Protein AF-A0A5C6YM75-F1 (afdb_monomer)

Radius of gyration: 16.58 Å; Cα contacts (8 Å, |Δi|>4): 60; chains: 1; bounding box: 36×45×36 Å

Nearest PDB structures (foldseek):
  4zcf-assembly1_C  TM=8.435E-01  e=6.953E-03  Escherichia coli

Sequence (108 aa):
MKRFNFEKNLLHQTQAVNITVSVFNNLDIAQAKGVDQQFLHPVNDFETGFGYITNIRNILERNGFDEKRNGRSNIINIMMETGTGTGTGTGKTFTKTIYARLIIKQTI

Structure (mmCIF, N/CA/C/O backbone):
data_AF-A0A5C6YM75-F1
#
_entry.id   AF-A0A5C6YM75-F1
#
loop_
_atom_site.group_PDB
_atom_site.id
_atom_site.type_symbol
_atom_site.label_atom_id
_atom_site.label_alt_id
_atom_site.label_comp_id
_atom_site.label_asym_id
_atom_site.label_entity_id
_atom_site.label_seq_id
_atom_site.pdbx_PDB_ins_code
_atom_site.Cartn_x
_atom_site.Cartn_y
_atom_site.Cartn_z
_atom_site.occupancy
_atom_site.B_iso_or_equiv
_atom_site.auth_seq_id
_atom_site.auth_comp_id
_atom_site.auth_asym_id
_atom_site.auth_atom_id
_atom_site.pdbx_PDB_model_num
ATOM 1 N N . MET A 1 1 ? 22.178 30.177 -14.211 1.00 44.72 1 MET A N 1
ATOM 2 C CA . MET A 1 1 ? 21.802 28.945 -13.479 1.00 44.72 1 MET A 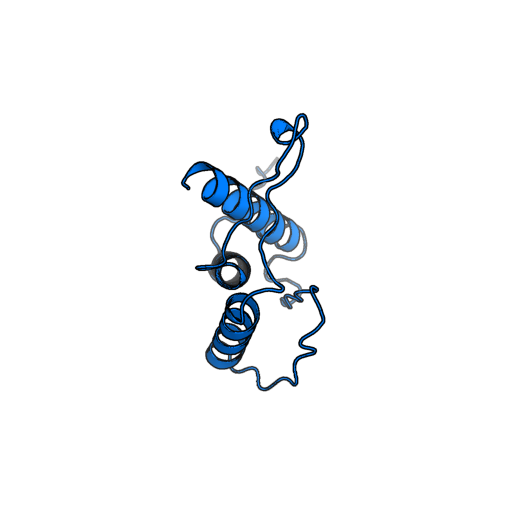CA 1
ATOM 3 C C . MET A 1 1 ? 20.830 28.138 -14.329 1.00 44.72 1 MET A C 1
ATOM 5 O O . MET A 1 1 ? 19.752 28.640 -14.626 1.00 44.72 1 MET A O 1
ATOM 9 N N . LYS A 1 2 ? 21.203 26.927 -14.768 1.00 54.72 2 LYS A N 1
ATOM 10 C CA . LYS A 1 2 ? 20.246 25.990 -15.382 1.00 54.72 2 LYS A CA 1
ATOM 11 C C . LYS A 1 2 ? 19.199 25.644 -14.317 1.00 54.72 2 LYS A C 1
ATOM 13 O O . LYS A 1 2 ? 19.561 25.162 -13.248 1.00 54.72 2 LYS A O 1
ATOM 18 N N . ARG A 1 3 ? 17.929 25.963 -14.579 1.00 56.16 3 ARG A N 1
ATOM 19 C CA . ARG A 1 3 ? 16.806 25.640 -13.689 1.00 56.16 3 ARG A CA 1
ATOM 20 C C . ARG A 1 3 ? 16.786 24.131 -13.431 1.00 56.16 3 ARG A C 1
ATOM 22 O O . ARG A 1 3 ? 16.881 23.347 -14.373 1.00 56.16 3 ARG A O 1
ATOM 29 N N . PHE A 1 4 ? 16.679 23.743 -12.163 1.00 61.47 4 PHE A N 1
ATOM 30 C CA . PHE A 1 4 ? 16.510 22.352 -11.759 1.00 61.47 4 PHE A CA 1
ATOM 31 C C . PHE A 1 4 ? 15.154 21.857 -12.279 1.00 61.47 4 PHE A C 1
ATOM 33 O O . PHE A 1 4 ? 14.104 22.253 -11.773 1.00 61.47 4 PHE A O 1
ATOM 40 N N . ASN A 1 5 ? 15.166 21.039 -13.330 1.00 64.69 5 ASN A N 1
ATOM 41 C CA . ASN A 1 5 ? 13.956 20.418 -13.850 1.00 64.69 5 ASN A CA 1
ATOM 42 C C . ASN A 1 5 ? 13.711 19.133 -13.073 1.00 64.69 5 ASN A C 1
ATOM 44 O O . ASN A 1 5 ? 14.463 18.167 -13.179 1.00 64.69 5 ASN A O 1
ATOM 48 N N . PHE A 1 6 ? 12.651 19.121 -12.270 1.00 64.31 6 PHE A N 1
ATOM 49 C CA . PHE A 1 6 ? 12.220 17.890 -11.636 1.00 64.31 6 PHE A CA 1
ATOM 50 C C . PHE A 1 6 ? 11.708 16.939 -12.715 1.00 64.31 6 PHE A C 1
ATOM 52 O O . PHE A 1 6 ? 10.696 17.220 -13.355 1.00 64.31 6 PHE A O 1
ATOM 59 N N . GLU A 1 7 ? 12.366 15.794 -12.870 1.00 66.31 7 GLU A N 1
ATOM 60 C CA . GLU A 1 7 ? 11.774 14.664 -13.581 1.00 66.31 7 GLU A CA 1
ATOM 61 C C . GLU A 1 7 ? 10.459 14.293 -12.891 1.00 66.31 7 GLU A C 1
ATOM 63 O O . GLU A 1 7 ? 10.415 14.119 -11.663 1.00 66.31 7 GLU A O 1
ATOM 68 N N . LYS A 1 8 ? 9.382 14.255 -13.678 1.00 67.12 8 LYS A N 1
ATOM 69 C CA . LYS A 1 8 ? 8.017 13.974 -13.237 1.00 67.12 8 LYS A CA 1
ATOM 70 C C . LYS A 1 8 ? 7.509 12.750 -13.988 1.00 67.12 8 LYS A C 1
ATOM 72 O O . LYS A 1 8 ? 7.710 12.635 -15.189 1.00 67.12 8 LYS A O 1
ATOM 77 N N . ASN A 1 9 ? 6.784 11.896 -13.270 1.00 67.75 9 ASN A N 1
ATOM 78 C CA . ASN A 1 9 ? 5.983 10.800 -13.830 1.00 67.75 9 ASN A CA 1
ATOM 79 C C . ASN A 1 9 ? 6.796 9.744 -14.591 1.00 67.75 9 ASN A C 1
ATOM 81 O O . ASN A 1 9 ? 6.287 9.135 -15.527 1.00 67.75 9 ASN A O 1
ATOM 85 N N . LEU A 1 10 ? 8.040 9.499 -14.167 1.00 79.62 10 LEU A N 1
ATOM 86 C CA . LEU A 1 10 ? 8.792 8.353 -14.668 1.00 79.62 10 LEU A CA 1
ATOM 87 C C . LEU A 1 10 ? 8.023 7.066 -14.362 1.00 79.62 10 LEU A C 1
ATOM 89 O O . LEU A 1 10 ? 7.433 6.934 -13.286 1.00 79.62 10 LEU A O 1
ATOM 93 N N . LEU A 1 11 ? 8.045 6.123 -15.303 1.00 80.06 11 LEU A N 1
ATOM 94 C CA . LEU A 1 11 ? 7.246 4.901 -15.228 1.00 80.06 11 LEU A CA 1
ATOM 95 C C . LEU A 1 11 ? 7.487 4.137 -13.919 1.00 80.06 11 LEU A C 1
ATOM 97 O O . LEU A 1 11 ? 6.530 3.832 -13.214 1.00 80.06 11 LEU A O 1
ATOM 101 N N . HIS A 1 12 ? 8.752 3.939 -13.544 1.00 73.56 12 HIS A N 1
ATOM 102 C CA . HIS A 1 12 ? 9.127 3.248 -12.307 1.00 73.56 12 HIS A CA 1
ATOM 103 C C . HIS A 1 12 ? 8.650 3.987 -11.039 1.00 73.56 12 HIS A C 1
ATOM 105 O O . HIS A 1 12 ? 8.229 3.347 -10.080 1.00 73.56 12 HIS A O 1
ATOM 111 N N . GLN A 1 13 ? 8.629 5.330 -11.035 1.00 74.38 13 GLN A N 1
ATOM 112 C CA . GLN A 1 13 ? 8.103 6.116 -9.904 1.00 74.38 13 GLN A CA 1
ATOM 113 C C . GLN A 1 13 ? 6.589 5.948 -9.779 1.00 74.38 13 GLN A C 1
ATOM 115 O O . GLN A 1 13 ? 6.066 5.771 -8.683 1.00 74.38 13 GLN A O 1
ATOM 120 N N . THR A 1 14 ? 5.876 6.003 -10.905 1.00 81.44 14 THR A N 1
ATOM 121 C CA . THR A 1 14 ? 4.422 5.807 -10.939 1.00 81.44 14 THR A CA 1
ATOM 122 C C . THR A 1 14 ? 4.054 4.385 -10.519 1.00 81.44 14 THR A C 1
ATOM 124 O O . THR A 1 14 ? 3.130 4.202 -9.732 1.00 81.44 14 THR A O 1
ATOM 127 N N . GLN A 1 15 ? 4.808 3.383 -10.976 1.00 82.31 15 GLN A N 1
ATOM 128 C CA . GLN A 1 15 ? 4.630 1.987 -10.577 1.00 82.31 15 GLN A CA 1
ATOM 129 C C . GLN A 1 15 ? 4.816 1.807 -9.069 1.00 82.31 15 GLN A C 1
ATOM 131 O O . GLN A 1 15 ? 3.945 1.228 -8.425 1.00 82.31 15 GLN A O 1
ATOM 136 N N . ALA A 1 16 ? 5.877 2.368 -8.485 1.00 80.62 16 ALA A N 1
ATOM 137 C CA . ALA A 1 16 ? 6.114 2.288 -7.045 1.00 80.62 16 ALA A CA 1
ATOM 138 C C . ALA A 1 16 ? 4.994 2.953 -6.220 1.00 80.62 16 ALA A C 1
ATOM 140 O O . ALA A 1 16 ? 4.531 2.380 -5.231 1.00 80.62 16 ALA A O 1
ATOM 141 N N . VAL A 1 17 ? 4.496 4.122 -6.648 1.00 83.19 17 VAL A N 1
ATOM 142 C CA . VAL A 1 17 ? 3.339 4.776 -6.003 1.00 83.19 17 VAL A CA 1
ATOM 143 C C . VAL A 1 17 ? 2.099 3.884 -6.089 1.00 83.19 17 VAL A C 1
ATOM 145 O O . VAL A 1 17 ? 1.459 3.623 -5.071 1.00 83.19 17 VAL A O 1
ATOM 148 N N . ASN A 1 18 ? 1.779 3.377 -7.281 1.00 85.12 18 ASN A N 1
ATOM 149 C CA . ASN A 1 18 ? 0.594 2.549 -7.506 1.00 85.12 18 ASN A CA 1
ATOM 150 C C . ASN A 1 18 ? 0.636 1.253 -6.690 1.00 85.12 18 ASN A C 1
ATOM 152 O O . ASN A 1 18 ? -0.361 0.897 -6.067 1.00 85.12 18 ASN A O 1
ATOM 156 N N . ILE A 1 19 ? 1.794 0.587 -6.642 1.00 84.56 19 ILE A N 1
ATOM 157 C CA . ILE A 1 19 ? 2.015 -0.608 -5.821 1.00 84.56 19 ILE A CA 1
ATOM 158 C C . ILE A 1 19 ? 1.731 -0.284 -4.353 1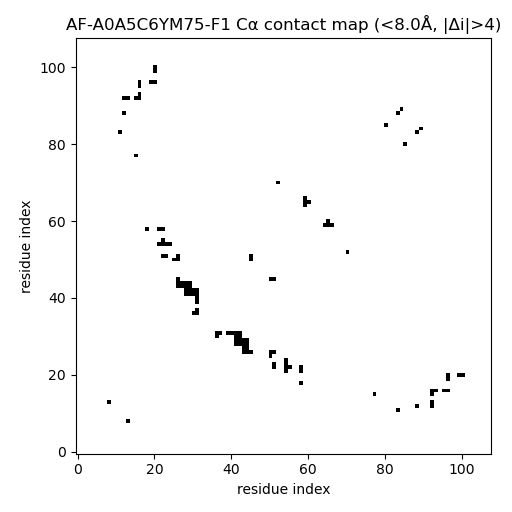.00 84.56 19 ILE A C 1
ATOM 160 O O . ILE A 1 19 ? 0.938 -0.973 -3.712 1.00 84.56 19 ILE A O 1
ATOM 164 N N . THR A 1 20 ? 2.293 0.810 -3.839 1.00 85.62 20 THR A N 1
ATOM 165 C CA . THR A 1 20 ? 2.134 1.174 -2.426 1.00 85.62 20 THR A CA 1
ATOM 166 C C . THR A 1 20 ? 0.690 1.504 -2.066 1.00 85.62 20 THR A C 1
ATOM 168 O O . THR A 1 20 ? 0.201 1.076 -1.023 1.00 85.62 20 THR A O 1
ATOM 171 N N . VAL A 1 21 ? -0.014 2.242 -2.926 1.00 86.06 21 VAL A N 1
ATOM 172 C CA . VAL A 1 21 ? -1.433 2.560 -2.720 1.00 86.06 21 VAL A CA 1
ATOM 173 C C . VAL A 1 21 ? -2.283 1.292 -2.785 1.00 86.06 21 VAL A C 1
ATOM 175 O O . VAL A 1 21 ? -3.153 1.101 -1.939 1.00 86.06 21 VAL A O 1
ATOM 178 N N . SER A 1 22 ? -1.986 0.388 -3.723 1.00 86.81 22 SER A N 1
ATOM 179 C CA . SER A 1 22 ? -2.785 -0.819 -3.948 1.00 86.81 22 SER A CA 1
ATOM 180 C C . SER A 1 22 ? -2.808 -1.800 -2.776 1.00 86.81 22 SER A C 1
ATOM 182 O O . SER A 1 22 ? -3.771 -2.550 -2.632 1.00 86.81 22 SER A O 1
ATOM 184 N N . VAL A 1 23 ? -1.811 -1.747 -1.885 1.00 86.31 23 VAL A N 1
ATOM 185 C CA . VAL A 1 23 ? -1.819 -2.497 -0.620 1.00 86.31 23 VAL A CA 1
ATOM 186 C C . VAL A 1 23 ? -3.055 -2.159 0.225 1.00 86.31 23 VAL A C 1
ATOM 188 O O . VAL A 1 23 ? -3.601 -3.025 0.910 1.00 86.31 23 VAL A O 1
ATOM 191 N N . PHE A 1 24 ? -3.524 -0.913 0.149 1.00 85.88 24 PHE A N 1
ATOM 192 C CA . PHE A 1 24 ? -4.635 -0.399 0.945 1.00 85.88 24 PHE A CA 1
ATOM 193 C C . PHE A 1 24 ? -5.969 -0.357 0.188 1.00 85.88 24 PHE A C 1
ATOM 195 O O . PHE A 1 24 ? -6.933 0.206 0.701 1.00 85.88 24 PHE A O 1
ATOM 202 N N . ASN A 1 25 ? -6.045 -0.949 -1.008 1.00 85.62 25 ASN A N 1
ATOM 203 C CA . ASN A 1 25 ? -7.285 -0.994 -1.779 1.00 85.62 25 ASN A CA 1
ATOM 204 C C . ASN A 1 25 ? -8.358 -1.810 -1.056 1.00 85.62 25 ASN A C 1
ATOM 206 O O . ASN A 1 25 ? -8.088 -2.918 -0.593 1.00 85.62 25 ASN A O 1
ATOM 210 N N . ASN A 1 26 ? -9.585 -1.287 -1.031 1.00 82.38 26 ASN A N 1
ATOM 211 C CA . ASN A 1 26 ? -10.759 -1.955 -0.461 1.00 82.38 26 ASN A CA 1
ATOM 212 C C . ASN A 1 26 ? -10.552 -2.428 0.990 1.00 82.38 26 ASN A C 1
ATOM 214 O O . ASN A 1 26 ? -11.084 -3.464 1.382 1.00 82.38 26 ASN A O 1
ATOM 218 N N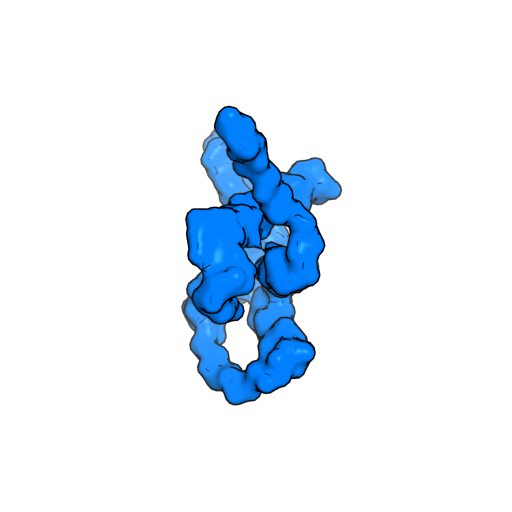 . LEU A 1 27 ? -9.735 -1.706 1.764 1.00 83.19 27 LEU A N 1
ATOM 219 C CA . LEU A 1 27 ? -9.651 -1.914 3.204 1.00 83.19 27 LEU A CA 1
ATOM 220 C C . LEU A 1 27 ? -10.675 -1.040 3.905 1.00 83.19 27 LEU A C 1
ATOM 222 O O . LEU A 1 27 ? -10.829 0.133 3.558 1.00 83.19 27 LEU A O 1
ATOM 226 N N . ASP A 1 28 ? -11.298 -1.601 4.933 1.00 78.88 28 ASP A N 1
ATOM 227 C CA . ASP A 1 28 ? -12.197 -0.847 5.784 1.00 78.88 28 ASP A CA 1
ATOM 228 C C . ASP A 1 28 ? -11.415 0.200 6.581 1.00 78.88 28 ASP A C 1
ATOM 230 O O . ASP A 1 28 ? -10.344 -0.047 7.152 1.00 78.88 28 ASP A O 1
ATOM 234 N N . ILE A 1 29 ? -11.958 1.414 6.585 1.00 77.62 29 ILE A N 1
ATOM 235 C CA . ILE A 1 29 ? -11.405 2.547 7.314 1.00 77.62 29 ILE A CA 1
ATOM 236 C C . ILE A 1 29 ? -12.254 2.731 8.565 1.00 77.62 29 ILE A C 1
ATOM 238 O O . ILE A 1 29 ? -13.407 3.158 8.495 1.00 77.62 29 ILE A O 1
ATOM 242 N N . ALA A 1 30 ? -11.671 2.440 9.723 1.00 77.88 30 ALA A N 1
ATOM 243 C CA . ALA A 1 30 ? -12.274 2.772 10.998 1.00 77.88 30 ALA A CA 1
ATOM 244 C C . ALA A 1 30 ? -12.053 4.264 11.274 1.00 77.88 30 ALA A C 1
ATOM 246 O O . ALA A 1 30 ? -10.929 4.733 11.493 1.00 77.88 30 ALA A O 1
ATOM 247 N N . GLN A 1 31 ? -13.147 5.024 11.254 1.00 75.94 31 GLN A N 1
ATOM 248 C CA . GLN A 1 31 ? -13.119 6.428 11.648 1.00 75.94 31 GLN A CA 1
ATOM 249 C C . GLN A 1 31 ? -12.760 6.551 13.130 1.00 75.94 31 GLN A 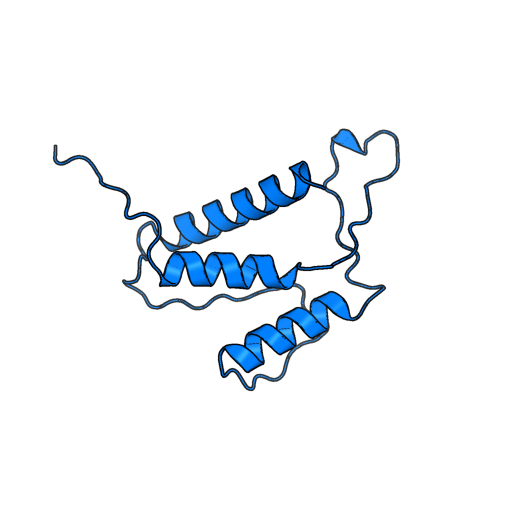C 1
ATOM 251 O O . GLN A 1 31 ? -13.216 5.763 13.966 1.00 75.94 31 GLN A O 1
ATOM 256 N N . ALA A 1 32 ? -11.940 7.553 13.450 1.00 78.62 32 ALA A N 1
ATOM 257 C CA . ALA A 1 32 ? -11.625 7.874 14.833 1.00 78.62 32 ALA A CA 1
ATOM 258 C C . ALA A 1 32 ? -12.917 8.270 15.566 1.00 78.62 32 ALA A C 1
ATOM 260 O O . ALA A 1 32 ? -13.747 8.992 15.023 1.00 78.62 32 ALA A O 1
ATOM 261 N N . LYS A 1 33 ? -13.097 7.778 16.794 1.00 79.31 33 LYS A N 1
ATOM 262 C CA . LYS A 1 33 ? -14.259 8.088 17.638 1.00 79.31 33 LYS A CA 1
ATOM 263 C C . LYS A 1 33 ? -13.825 8.968 18.805 1.00 79.31 33 LYS A C 1
ATOM 265 O O . LYS A 1 33 ? -12.732 8.787 19.334 1.00 79.31 33 LYS A O 1
ATOM 270 N N . GLY A 1 34 ? -14.710 9.858 19.248 1.00 82.56 34 GLY A N 1
ATOM 271 C CA . GLY A 1 34 ? -14.515 10.683 20.443 1.00 82.56 34 GLY A CA 1
ATOM 272 C C . GLY A 1 34 ? -14.295 12.165 20.142 1.00 82.56 34 GLY A C 1
ATOM 273 O O . GLY A 1 34 ? -14.372 12.608 18.999 1.00 82.56 34 GLY A O 1
ATOM 274 N N . VAL A 1 35 ? -14.045 12.938 21.197 1.00 80.25 35 VAL A N 1
ATOM 275 C CA . VAL A 1 35 ? -13.959 14.410 21.148 1.00 80.25 35 VAL A CA 1
ATOM 276 C C . VAL A 1 35 ? -12.781 14.903 20.296 1.00 80.25 35 VAL A C 1
ATOM 278 O O . VAL A 1 35 ? -12.886 15.924 19.621 1.00 80.25 35 VAL A O 1
ATOM 281 N N . ASP A 1 36 ? -11.702 14.118 20.246 1.00 83.62 36 ASP A N 1
ATOM 282 C CA . ASP A 1 36 ? -10.470 14.444 19.519 1.00 83.62 36 ASP A CA 1
ATOM 283 C C . ASP A 1 3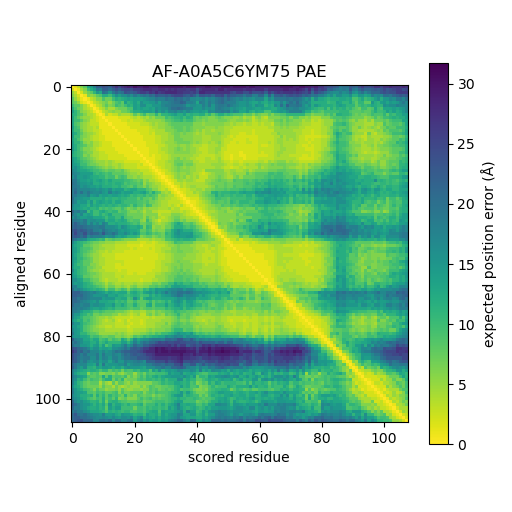6 ? -10.407 13.838 18.109 1.00 83.62 36 ASP A C 1
ATOM 285 O O . ASP A 1 36 ? -9.362 13.877 17.462 1.00 83.62 36 ASP A O 1
ATOM 289 N N . GLN A 1 37 ? -11.515 13.289 17.596 1.00 80.50 37 GLN A N 1
ATOM 290 C CA . GLN A 1 37 ? -11.555 12.612 16.290 1.00 80.50 37 GLN A CA 1
ATOM 291 C C . GLN A 1 37 ? -11.020 13.469 15.128 1.00 80.50 37 GLN A C 1
ATOM 293 O O . GLN A 1 37 ? -10.465 12.935 14.176 1.00 80.50 37 GLN A O 1
ATOM 298 N N . GLN A 1 38 ? -11.125 14.797 15.230 1.00 79.88 38 GLN A N 1
ATOM 299 C CA . GLN A 1 38 ? -10.619 15.758 14.242 1.00 79.88 38 GLN A CA 1
ATOM 300 C C . GLN A 1 38 ? -9.082 15.879 14.202 1.00 79.88 38 GLN A C 1
ATOM 302 O O . GLN A 1 38 ? -8.533 16.367 13.218 1.00 79.88 38 GLN A O 1
ATOM 307 N N . PHE A 1 39 ? -8.386 15.437 15.253 1.00 82.50 39 PHE A N 1
ATOM 308 C CA . PHE A 1 39 ? -6.922 15.465 15.359 1.00 82.50 39 PHE A CA 1
ATOM 309 C C . PHE A 1 39 ? -6.286 14.086 15.157 1.00 82.50 39 PHE A C 1
ATOM 311 O O . PHE A 1 39 ? -5.062 13.965 15.085 1.00 82.50 39 PHE A O 1
ATOM 318 N N . LEU A 1 40 ? -7.108 13.040 15.070 1.00 79.44 40 LEU A N 1
ATOM 319 C CA . LEU A 1 40 ? -6.661 11.665 14.921 1.00 79.44 40 LEU A CA 1
ATOM 320 C C . LEU A 1 40 ? -6.785 11.219 13.469 1.00 79.44 40 LEU A C 1
ATOM 322 O O . LEU A 1 40 ? -7.778 11.459 12.787 1.00 79.44 40 LEU A O 1
ATOM 326 N N . HIS A 1 41 ? -5.766 10.509 12.993 1.00 75.25 41 HIS A N 1
ATOM 327 C CA . HIS A 1 41 ? -5.865 9.859 11.700 1.00 75.25 41 HIS A CA 1
ATOM 328 C C . HIS A 1 41 ? -6.818 8.660 11.792 1.00 75.25 41 HIS A C 1
ATOM 330 O O . HIS A 1 41 ? -6.666 7.848 12.706 1.00 75.25 41 HIS A O 1
ATOM 336 N N . PRO A 1 42 ? -7.724 8.489 10.810 1.00 74.88 42 PRO A N 1
ATOM 337 C CA . PRO A 1 42 ? -8.457 7.244 10.641 1.00 74.88 42 PRO A CA 1
ATOM 338 C C . PRO A 1 42 ? -7.491 6.066 10.588 1.00 74.88 42 PRO A C 1
ATOM 340 O O . PRO A 1 42 ? -6.424 6.159 9.959 1.00 74.88 42 PRO A O 1
ATOM 343 N N . VAL A 1 43 ? -7.877 4.983 11.250 1.00 77.12 43 VAL A N 1
ATOM 344 C CA . VAL A 1 43 ? -7.087 3.761 11.345 1.00 77.12 43 VAL A CA 1
ATOM 345 C C . VAL A 1 43 ? -7.670 2.781 10.342 1.00 77.12 43 VAL A C 1
ATOM 347 O O . VAL A 1 43 ? -8.880 2.588 10.277 1.00 77.12 43 VAL A O 1
ATOM 350 N N . ASN A 1 44 ? -6.819 2.184 9.519 1.00 70.44 44 ASN A N 1
ATOM 351 C CA . ASN A 1 44 ? -7.277 1.086 8.682 1.00 70.44 44 ASN A CA 1
ATOM 352 C C . ASN A 1 44 ? -7.449 -0.137 9.579 1.00 70.44 44 ASN A C 1
ATOM 354 O O . ASN A 1 44 ? -6.549 -0.448 10.365 1.00 70.44 44 ASN A O 1
ATOM 358 N N . ASP A 1 45 ? -8.568 -0.831 9.439 1.00 67.56 45 ASP A N 1
ATOM 359 C CA . ASP A 1 45 ? -8.763 -2.076 10.161 1.00 67.56 45 ASP A CA 1
ATOM 360 C C . ASP A 1 45 ? -7.979 -3.196 9.462 1.00 67.56 45 ASP A C 1
ATOM 362 O O . ASP A 1 45 ? -8.360 -3.709 8.409 1.00 67.56 45 ASP A O 1
ATOM 366 N N . PHE A 1 46 ? -6.801 -3.503 10.006 1.00 67.12 46 PHE A N 1
ATOM 367 C CA . PHE A 1 46 ? -5.920 -4.556 9.498 1.00 67.12 46 PHE A CA 1
ATOM 368 C C . PHE A 1 46 ? -6.130 -5.898 10.205 1.00 67.12 46 PHE A C 1
ATOM 370 O O . PHE A 1 46 ? -5.572 -6.900 9.758 1.00 67.12 46 PHE A O 1
ATOM 377 N N . GLU A 1 47 ? -6.873 -5.918 11.315 1.00 61.47 47 GLU A N 1
ATOM 378 C CA . GLU A 1 47 ? -6.983 -7.088 12.190 1.00 61.47 47 GLU A CA 1
ATOM 379 C C . GLU A 1 47 ? -8.259 -7.890 11.938 1.00 61.47 47 GLU A C 1
ATOM 381 O O . GLU A 1 47 ? -8.247 -9.111 12.093 1.00 61.47 47 GLU A O 1
ATOM 386 N N . THR A 1 48 ? -9.344 -7.245 11.502 1.00 63.97 48 THR A N 1
ATOM 387 C CA . THR A 1 48 ? -10.631 -7.931 11.308 1.00 63.97 48 THR A CA 1
ATOM 388 C C . THR A 1 48 ? -10.790 -8.598 9.939 1.00 63.97 48 THR A C 1
ATOM 390 O O . THR A 1 48 ? -11.721 -9.383 9.751 1.00 63.97 48 THR A O 1
ATOM 393 N N . GLY A 1 49 ? -9.872 -8.365 8.990 1.00 68.25 49 GLY A N 1
ATOM 394 C CA . GLY A 1 49 ? -10.006 -8.845 7.613 1.00 68.25 49 GLY A CA 1
ATOM 395 C C . GLY A 1 49 ? -8.715 -9.327 6.948 1.00 68.25 49 GLY A C 1
ATOM 396 O O . GLY A 1 49 ? -7.613 -8.848 7.203 1.00 68.25 49 GLY A O 1
ATOM 397 N N . PHE A 1 50 ? -8.859 -10.251 5.992 1.00 76.56 50 PHE A N 1
ATOM 398 C CA . PHE A 1 50 ? -7.748 -10.735 5.161 1.00 76.56 50 PHE A CA 1
ATOM 399 C C . PHE A 1 50 ? -7.391 -9.789 4.001 1.00 76.56 50 PHE A C 1
ATOM 401 O O . PHE A 1 50 ? -6.435 -10.061 3.279 1.00 76.56 50 PHE A O 1
ATOM 408 N N . GLY A 1 51 ? -8.113 -8.678 3.808 1.00 83.94 51 GLY A N 1
ATOM 409 C CA . GLY A 1 51 ? -7.945 -7.780 2.656 1.00 83.94 51 GLY A CA 1
ATOM 410 C C . GLY A 1 51 ? -6.515 -7.260 2.495 1.00 83.94 51 GLY A C 1
ATOM 411 O O . GLY A 1 51 ? -5.927 -7.383 1.422 1.00 83.94 51 GLY A O 1
ATOM 412 N N . TYR A 1 52 ? -5.902 -6.787 3.585 1.00 83.06 52 TYR A N 1
ATOM 413 C CA . TY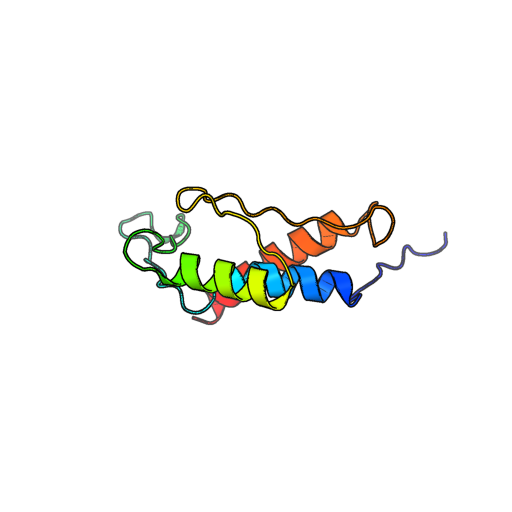R A 1 52 ? -4.519 -6.292 3.564 1.00 83.06 52 TYR A CA 1
ATOM 414 C C . TYR A 1 52 ? -3.539 -7.396 3.159 1.00 83.06 52 TYR A C 1
ATOM 416 O O . TYR A 1 52 ? -2.605 -7.184 2.385 1.00 83.06 52 TYR A O 1
ATOM 424 N N . ILE A 1 53 ? -3.791 -8.610 3.652 1.00 82.31 53 ILE A N 1
ATOM 425 C CA . ILE A 1 53 ? -2.955 -9.772 3.383 1.00 82.31 53 ILE A CA 1
ATOM 426 C C . ILE A 1 53 ? -3.066 -10.212 1.925 1.00 82.31 53 ILE A C 1
ATOM 428 O O . ILE A 1 53 ? -2.043 -10.434 1.273 1.00 82.31 53 ILE A O 1
ATOM 432 N N . THR A 1 54 ? -4.291 -10.301 1.422 1.00 86.50 54 THR A N 1
ATOM 433 C CA . THR A 1 54 ? -4.598 -10.691 0.048 1.00 86.50 54 THR A CA 1
ATOM 434 C C . THR A 1 54 ? -4.056 -9.677 -0.952 1.00 86.50 54 THR A C 1
ATOM 436 O O . THR A 1 54 ? -3.457 -10.075 -1.949 1.00 86.50 54 THR A O 1
ATOM 439 N N . ASN A 1 55 ? -4.175 -8.375 -0.672 1.00 88.25 55 ASN A N 1
ATOM 440 C CA . ASN A 1 55 ? -3.627 -7.331 -1.537 1.00 88.25 55 ASN A CA 1
ATOM 441 C C . ASN A 1 55 ? -2.112 -7.478 -1.703 1.00 88.25 55 ASN A C 1
ATOM 443 O O . ASN A 1 55 ? -1.624 -7.506 -2.830 1.00 88.25 55 ASN A O 1
ATOM 447 N N . ILE A 1 56 ? -1.373 -7.638 -0.599 1.00 86.69 56 ILE A N 1
ATOM 448 C CA . ILE A 1 56 ? 0.086 -7.821 -0.643 1.00 86.69 56 ILE A CA 1
ATOM 449 C C . ILE A 1 56 ? 0.452 -9.080 -1.428 1.00 86.69 56 ILE A C 1
ATOM 451 O O . ILE A 1 56 ? 1.326 -9.020 -2.288 1.00 86.69 56 ILE A O 1
ATOM 455 N N . ARG A 1 57 ? -0.229 -10.205 -1.174 1.00 86.44 57 ARG A N 1
ATOM 456 C CA . ARG A 1 57 ? 0.018 -11.456 -1.903 1.00 86.44 57 ARG A CA 1
ATOM 457 C C . ARG A 1 57 ? -0.176 -11.268 -3.409 1.00 86.44 57 ARG A C 1
ATOM 459 O O . ARG A 1 57 ? 0.724 -11.587 -4.176 1.00 86.44 57 ARG A O 1
ATOM 466 N N . ASN A 1 58 ? -1.302 -10.687 -3.819 1.00 89.00 58 ASN A N 1
ATOM 467 C CA . ASN A 1 58 ? -1.606 -10.446 -5.230 1.00 89.00 58 ASN A CA 1
ATOM 468 C C . ASN A 1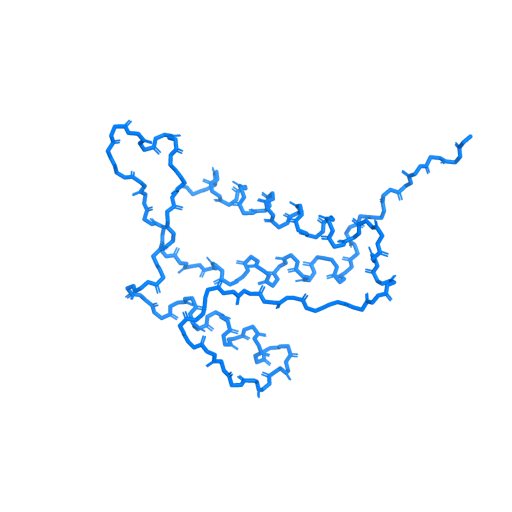 58 ? -0.575 -9.523 -5.892 1.00 89.00 58 ASN A C 1
ATOM 470 O O . ASN A 1 58 ? -0.231 -9.709 -7.056 1.00 89.00 58 ASN A O 1
ATOM 474 N N . ILE A 1 59 ? -0.091 -8.508 -5.172 1.00 88.62 59 ILE A N 1
ATOM 475 C CA . ILE A 1 59 ? 0.953 -7.603 -5.662 1.00 88.62 59 ILE A CA 1
ATOM 476 C C . ILE A 1 59 ? 2.266 -8.364 -5.854 1.00 88.62 59 ILE A C 1
ATOM 478 O O . ILE A 1 59 ? 2.877 -8.228 -6.909 1.00 88.62 59 ILE A O 1
ATOM 482 N N . LEU A 1 60 ? 2.693 -9.164 -4.876 1.00 86.12 60 LEU A N 1
ATOM 483 C CA . LEU A 1 60 ? 3.934 -9.938 -4.965 1.00 86.12 60 LEU A CA 1
ATOM 484 C C . LEU A 1 60 ? 3.892 -10.928 -6.135 1.00 86.12 60 LEU A C 1
ATOM 486 O O . LEU A 1 60 ? 4.789 -10.899 -6.974 1.00 86.12 60 LEU A O 1
ATOM 490 N N . GLU A 1 61 ? 2.807 -11.698 -6.264 1.00 87.25 61 GLU A N 1
ATOM 491 C CA . GLU A 1 61 ? 2.606 -12.644 -7.371 1.00 87.25 61 GLU A CA 1
ATOM 492 C C . GLU A 1 61 ? 2.652 -11.950 -8.737 1.00 87.25 61 GLU A C 1
ATOM 494 O O . GLU A 1 61 ? 3.355 -12.394 -9.643 1.00 87.25 61 GLU A O 1
ATOM 499 N N . ARG A 1 62 ? 1.955 -10.814 -8.888 1.00 87.06 62 ARG A N 1
ATOM 500 C CA . ARG A 1 62 ? 1.944 -10.039 -10.143 1.00 87.06 62 ARG A CA 1
ATOM 501 C C . ARG A 1 62 ? 3.308 -9.465 -10.511 1.00 87.06 62 ARG A C 1
ATOM 503 O O . ARG A 1 62 ? 3.553 -9.222 -11.687 1.00 87.06 62 ARG A O 1
ATOM 510 N N . ASN A 1 63 ? 4.163 -9.215 -9.523 1.00 83.88 63 ASN A N 1
ATOM 511 C CA . ASN A 1 63 ? 5.517 -8.707 -9.733 1.00 83.88 63 ASN A CA 1
ATOM 512 C C . ASN A 1 63 ? 6.574 -9.830 -9.750 1.00 83.88 63 ASN A C 1
ATOM 514 O O . ASN A 1 63 ? 7.761 -9.531 -9.832 1.00 83.88 63 ASN A O 1
ATOM 518 N N . GLY A 1 64 ? 6.162 -11.103 -9.708 1.00 85.69 64 GLY A N 1
ATOM 519 C CA . GLY A 1 64 ? 7.061 -12.254 -9.823 1.00 85.69 64 GLY A CA 1
ATOM 520 C C . GLY A 1 64 ? 7.854 -12.585 -8.555 1.00 85.69 64 GLY A C 1
ATOM 521 O O . GLY A 1 64 ? 8.875 -13.263 -8.647 1.00 85.69 64 GLY A O 1
ATOM 522 N N . PHE A 1 65 ? 7.414 -12.120 -7.382 1.00 83.31 65 PHE A N 1
ATOM 523 C CA . PHE A 1 65 ? 8.040 -12.452 -6.101 1.00 83.31 65 PHE A CA 1
ATOM 524 C C . PHE A 1 65 ? 7.382 -13.685 -5.473 1.00 83.31 65 PHE A C 1
ATOM 526 O O . PHE A 1 65 ? 6.182 -13.676 -5.202 1.00 83.31 65 PHE A O 1
ATOM 533 N N . ASP A 1 66 ? 8.187 -14.706 -5.174 1.00 71.81 66 ASP A N 1
ATOM 534 C CA . ASP A 1 66 ? 7.775 -15.925 -4.458 1.00 71.81 66 ASP A CA 1
ATOM 535 C C . ASP A 1 66 ? 8.349 -15.942 -3.027 1.00 71.81 66 ASP A C 1
ATOM 537 O O . ASP A 1 66 ? 9.070 -16.847 -2.606 1.00 71.81 66 ASP A O 1
ATOM 541 N N . GLU A 1 67 ? 8.119 -14.854 -2.282 1.00 68.12 67 GLU A N 1
ATOM 542 C CA . GLU A 1 67 ? 8.682 -14.678 -0.941 1.00 68.12 67 GLU A CA 1
ATOM 543 C C . GLU A 1 67 ? 7.745 -15.142 0.179 1.00 68.12 67 GLU A C 1
ATOM 545 O O . GLU A 1 67 ? 6.541 -14.863 0.217 1.00 68.12 67 GLU A O 1
ATOM 550 N N . LYS A 1 68 ? 8.344 -15.798 1.180 1.00 66.88 68 LYS A N 1
ATOM 551 C CA . LYS A 1 68 ? 7.656 -16.233 2.396 1.00 66.88 68 LYS A CA 1
ATOM 552 C C . LYS A 1 68 ? 7.347 -15.018 3.274 1.00 66.88 68 LYS A C 1
ATOM 554 O O . LYS A 1 68 ? 8.222 -14.458 3.931 1.00 66.88 68 LYS A O 1
ATOM 559 N N . ARG A 1 69 ? 6.081 -14.603 3.303 1.00 69.12 69 ARG A N 1
ATOM 560 C CA . ARG A 1 69 ? 5.654 -13.415 4.051 1.00 69.12 69 ARG A CA 1
ATOM 561 C C . ARG A 1 69 ? 5.622 -13.645 5.567 1.00 69.12 69 ARG A C 1
ATOM 563 O O . ARG A 1 69 ? 5.062 -14.629 6.047 1.00 69.12 69 ARG A O 1
ATOM 570 N N . ASN A 1 70 ? 6.069 -12.644 6.331 1.00 71.19 70 ASN A N 1
ATOM 571 C CA . ASN A 1 70 ? 5.674 -12.489 7.732 1.00 71.19 70 ASN A CA 1
ATOM 572 C C . ASN A 1 70 ? 4.282 -11.833 7.819 1.00 71.19 70 ASN A C 1
ATOM 574 O O . ASN A 1 70 ? 4.145 -10.615 7.687 1.00 71.19 70 ASN A O 1
ATOM 578 N N . GLY A 1 71 ? 3.242 -12.643 8.032 1.00 66.81 71 GLY A N 1
ATOM 579 C CA . GLY A 1 71 ? 1.847 -12.186 8.094 1.00 66.81 71 GLY A CA 1
ATOM 580 C C . GLY A 1 71 ? 1.521 -11.225 9.244 1.00 66.81 71 GLY A C 1
ATOM 581 O O . GLY A 1 71 ? 0.451 -10.633 9.229 1.00 66.81 71 GLY A O 1
ATOM 582 N N . ARG A 1 72 ? 2.434 -11.048 10.210 1.00 70.31 72 ARG A N 1
ATOM 583 C CA . ARG A 1 72 ? 2.276 -10.152 11.369 1.00 70.31 72 ARG A CA 1
ATOM 584 C C . ARG A 1 72 ? 3.055 -8.838 11.243 1.00 70.31 72 ARG A C 1
ATOM 586 O O . ARG A 1 72 ? 3.023 -8.022 12.156 1.00 70.31 72 ARG A O 1
ATOM 593 N N . SER A 1 73 ? 3.794 -8.643 10.150 1.00 78.81 73 SER A N 1
ATOM 594 C CA . SER A 1 73 ? 4.550 -7.410 9.923 1.00 78.81 73 SER A CA 1
ATOM 595 C C . SER A 1 73 ? 3.701 -6.355 9.214 1.00 78.81 73 SER A C 1
ATOM 597 O O . SER A 1 73 ? 3.079 -6.631 8.184 1.00 78.81 73 SER A O 1
ATOM 599 N N . ASN A 1 74 ? 3.763 -5.125 9.729 1.00 77.56 74 ASN A N 1
ATOM 600 C CA . ASN A 1 74 ? 3.169 -3.932 9.118 1.00 77.56 74 ASN A CA 1
ATOM 601 C C . ASN A 1 74 ? 4.188 -3.125 8.291 1.00 77.56 74 ASN A C 1
ATOM 603 O O . ASN A 1 74 ? 3.879 -2.034 7.818 1.00 77.56 74 ASN A O 1
ATOM 607 N N . ILE A 1 75 ? 5.409 -3.643 8.127 1.00 82.00 75 ILE A N 1
ATOM 608 C CA . ILE A 1 75 ? 6.477 -2.986 7.368 1.00 82.00 75 ILE A CA 1
ATOM 609 C C . ILE A 1 75 ? 6.373 -3.395 5.898 1.00 82.00 75 ILE A C 1
ATOM 611 O O . ILE A 1 75 ? 6.373 -4.584 5.578 1.00 82.00 75 ILE A O 1
ATOM 615 N N . ILE A 1 76 ? 6.321 -2.400 5.010 1.00 80.94 76 ILE A N 1
ATOM 616 C CA . ILE A 1 76 ? 6.331 -2.577 3.555 1.00 80.94 76 ILE A CA 1
ATOM 617 C C . ILE A 1 76 ? 7.679 -2.083 3.034 1.00 80.94 76 ILE A C 1
ATOM 619 O O . ILE A 1 76 ? 8.003 -0.904 3.174 1.00 80.94 76 ILE A O 1
ATOM 623 N N . ASN A 1 77 ? 8.447 -2.980 2.418 1.00 80.25 77 ASN A N 1
ATOM 624 C CA . ASN A 1 77 ? 9.727 -2.653 1.797 1.00 80.25 77 ASN A CA 1
ATOM 625 C C . ASN A 1 77 ? 9.545 -2.465 0.290 1.00 80.25 77 ASN A C 1
ATOM 627 O O . ASN A 1 77 ? 8.913 -3.286 -0.369 1.00 80.25 77 ASN A O 1
ATOM 631 N N . ILE A 1 78 ? 10.124 -1.394 -0.255 1.00 79.31 78 ILE A N 1
ATOM 632 C CA . ILE A 1 78 ? 10.142 -1.113 -1.693 1.00 79.31 78 ILE A CA 1
ATOM 633 C C . ILE A 1 78 ? 11.600 -0.983 -2.104 1.00 79.31 78 ILE A C 1
ATOM 635 O O . ILE A 1 78 ? 12.290 -0.060 -1.670 1.00 79.31 78 ILE A O 1
ATOM 639 N N . MET A 1 79 ? 12.061 -1.915 -2.930 1.00 75.94 79 MET A N 1
ATOM 640 C CA . MET A 1 79 ? 13.413 -1.891 -3.476 1.00 75.94 79 MET A CA 1
ATOM 641 C C . MET A 1 79 ? 13.413 -1.176 -4.826 1.00 75.94 79 MET A C 1
ATOM 643 O O . MET A 1 79 ? 12.540 -1.405 -5.660 1.00 75.94 79 MET A O 1
ATOM 647 N N . MET A 1 80 ? 14.392 -0.299 -5.032 1.00 68.94 80 MET A N 1
ATOM 648 C CA . MET A 1 80 ? 14.638 0.390 -6.299 1.00 68.94 80 MET A CA 1
ATOM 649 C C . MET A 1 80 ? 16.147 0.488 -6.527 1.00 68.94 80 MET A C 1
ATOM 651 O O . MET A 1 80 ? 16.901 0.651 -5.567 1.00 68.94 80 MET A O 1
ATOM 655 N N . GLU A 1 81 ? 16.579 0.387 -7.784 1.00 63.44 81 GLU A N 1
ATOM 656 C CA . GLU A 1 81 ? 17.991 0.482 -8.157 1.00 63.44 81 GLU A CA 1
ATOM 657 C C . GLU A 1 81 ? 18.542 1.905 -7.942 1.00 63.44 81 GLU A C 1
ATOM 659 O O . GLU A 1 81 ? 17.865 2.920 -8.140 1.00 63.44 81 GLU A O 1
ATOM 664 N N . THR A 1 82 ? 19.805 1.995 -7.530 1.00 56.72 82 THR A N 1
ATOM 665 C CA . THR A 1 82 ? 20.512 3.270 -7.401 1.00 56.72 82 THR A CA 1
ATOM 666 C C . THR A 1 82 ? 20.712 3.885 -8.789 1.00 56.72 82 THR A C 1
ATOM 668 O O . THR A 1 82 ? 21.265 3.263 -9.681 1.00 56.72 82 THR A O 1
ATOM 671 N N . GLY A 1 83 ? 20.281 5.127 -8.986 1.00 54.09 83 GLY A N 1
ATOM 672 C CA . GLY A 1 83 ? 20.388 5.853 -10.254 1.00 54.09 83 GLY A CA 1
ATOM 673 C C . GLY A 1 83 ? 19.083 5.914 -11.043 1.00 54.09 83 GLY A C 1
ATOM 674 O O . GLY A 1 83 ? 18.921 6.826 -11.849 1.00 54.09 83 GLY A O 1
ATOM 675 N N . THR A 1 84 ? 18.073 5.098 -10.718 1.00 54.62 84 THR A N 1
ATOM 676 C CA . THR A 1 84 ? 16.703 5.247 -11.252 1.00 54.62 84 THR A CA 1
ATOM 677 C C . THR A 1 84 ? 15.926 6.332 -10.491 1.00 54.62 84 THR A C 1
ATOM 679 O O . THR A 1 84 ? 14.743 6.202 -10.198 1.00 54.62 84 THR A O 1
ATOM 682 N N . GLY A 1 85 ? 16.620 7.402 -10.087 1.00 47.66 85 GLY A N 1
ATOM 683 C CA . GLY A 1 85 ? 16.092 8.500 -9.278 1.00 47.66 85 GLY A CA 1
ATOM 684 C C . GLY A 1 85 ? 16.716 8.667 -7.886 1.00 47.66 85 GLY A C 1
ATOM 685 O O . GLY A 1 85 ? 16.289 9.551 -7.151 1.00 47.66 85 GLY A O 1
ATOM 686 N N . THR A 1 86 ? 17.722 7.905 -7.459 1.00 40.44 86 THR A N 1
ATOM 687 C CA . THR A 1 86 ? 18.347 8.106 -6.132 1.00 40.44 86 THR A CA 1
ATOM 688 C C . THR A 1 86 ? 19.252 9.341 -6.111 1.00 40.44 86 THR A C 1
ATOM 690 O O . THR A 1 86 ? 20.420 9.323 -6.481 1.00 40.44 86 THR A O 1
ATOM 693 N N . GLY A 1 87 ? 18.641 10.427 -5.669 1.00 38.56 87 GLY A N 1
ATOM 694 C CA . GLY A 1 87 ? 19.206 11.741 -5.382 1.00 38.56 87 GLY A CA 1
ATOM 695 C C . GLY A 1 87 ? 18.062 12.67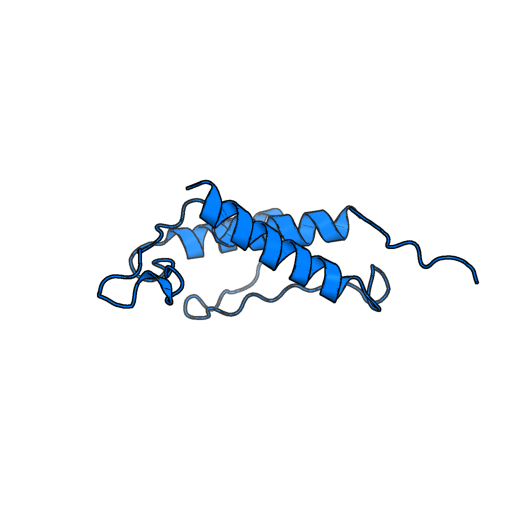3 -4.979 1.00 38.56 87 GLY A C 1
ATOM 696 O O . GLY A 1 87 ? 18.189 13.472 -4.063 1.00 38.56 87 GLY A O 1
ATOM 697 N N . THR A 1 88 ? 16.884 12.482 -5.597 1.00 45.50 88 THR A N 1
ATOM 698 C CA . THR A 1 88 ? 15.614 13.155 -5.246 1.00 45.50 88 THR A CA 1
ATOM 699 C C . THR A 1 88 ? 14.347 12.306 -5.495 1.00 45.50 88 THR A C 1
ATOM 701 O O . THR A 1 88 ? 13.245 12.735 -5.180 1.00 45.50 88 THR A O 1
ATOM 704 N N . GLY A 1 89 ? 14.458 11.109 -6.069 1.00 46.84 89 GLY A N 1
ATOM 705 C CA . GLY A 1 89 ? 13.376 10.267 -6.606 1.00 46.84 89 GLY A CA 1
ATOM 706 C C . GLY A 1 89 ? 12.742 9.272 -5.633 1.00 46.84 89 GLY A C 1
ATOM 707 O O . GLY A 1 89 ? 11.533 9.058 -5.717 1.00 46.84 89 GLY A O 1
ATOM 708 N N . THR A 1 90 ? 13.487 8.739 -4.657 1.00 46.97 90 THR A N 1
ATOM 709 C CA . THR A 1 90 ? 12.891 8.018 -3.513 1.00 46.97 90 THR A CA 1
ATOM 710 C C . THR A 1 90 ? 12.015 8.976 -2.717 1.00 46.97 90 THR A C 1
ATOM 712 O O . THR A 1 90 ? 10.831 8.713 -2.542 1.00 46.97 90 THR A O 1
ATOM 715 N N . GLY A 1 91 ? 12.547 10.154 -2.374 1.00 53.25 91 GLY A N 1
ATOM 716 C CA . GLY A 1 91 ? 11.787 11.248 -1.766 1.00 53.25 91 GLY A CA 1
ATOM 717 C C . GLY A 1 91 ? 10.549 11.628 -2.580 1.00 53.25 91 GLY A C 1
ATOM 718 O O . GLY A 1 91 ? 9.461 11.677 -2.029 1.00 53.25 91 GLY A O 1
ATOM 719 N N . LYS A 1 92 ? 10.654 11.807 -3.905 1.00 57.03 92 LYS A N 1
ATOM 720 C CA . LYS A 1 92 ? 9.480 12.087 -4.759 1.00 57.03 92 LYS A CA 1
ATOM 721 C C . LYS A 1 92 ? 8.441 10.967 -4.745 1.00 57.03 92 LYS A C 1
ATOM 723 O O . LYS A 1 92 ? 7.255 11.272 -4.750 1.00 57.03 92 LYS A O 1
ATOM 728 N N . THR A 1 93 ? 8.860 9.704 -4.746 1.00 55.22 93 THR A N 1
ATOM 729 C CA . THR A 1 93 ? 7.956 8.542 -4.721 1.00 55.22 93 THR A CA 1
ATOM 730 C C . THR A 1 93 ? 7.263 8.431 -3.364 1.00 55.22 93 THR A C 1
ATOM 732 O O . THR A 1 93 ? 6.041 8.310 -3.319 1.00 55.22 93 THR A O 1
ATOM 735 N N . PHE A 1 94 ? 8.001 8.587 -2.260 1.00 60.44 94 PHE A N 1
ATOM 736 C CA . PHE A 1 94 ? 7.437 8.647 -0.909 1.00 60.44 94 PHE A CA 1
ATOM 737 C C . PHE A 1 94 ? 6.485 9.836 -0.749 1.00 60.44 94 PHE A C 1
ATOM 739 O O . PHE A 1 94 ? 5.340 9.645 -0.350 1.00 60.44 94 PHE A O 1
ATOM 746 N N . THR A 1 95 ? 6.895 11.042 -1.148 1.00 58.66 95 THR A N 1
ATOM 747 C CA . THR A 1 95 ? 6.057 12.247 -1.099 1.00 58.66 95 THR A CA 1
ATOM 748 C C . THR A 1 95 ? 4.798 12.070 -1.940 1.00 58.66 95 THR A C 1
ATOM 750 O O . THR A 1 95 ? 3.702 12.295 -1.440 1.00 58.66 95 THR A O 1
ATOM 753 N N . LYS A 1 96 ? 4.907 11.589 -3.186 1.00 64.19 96 LYS A N 1
ATOM 754 C CA . LYS A 1 96 ? 3.735 11.299 -4.027 1.00 64.19 96 LYS A CA 1
ATOM 755 C C . LYS A 1 96 ? 2.818 10.251 -3.407 1.00 64.19 96 LYS A C 1
ATOM 757 O O . LYS A 1 96 ? 1.609 10.399 -3.508 1.00 64.19 96 LYS A O 1
ATOM 762 N N . THR A 1 97 ? 3.371 9.233 -2.758 1.00 65.50 97 THR A N 1
ATOM 763 C CA . THR A 1 97 ? 2.587 8.195 -2.076 1.00 65.50 97 THR A CA 1
ATOM 764 C C . THR A 1 97 ? 1.831 8.768 -0.879 1.00 65.50 97 THR A C 1
ATOM 766 O O . THR A 1 97 ? 0.644 8.494 -0.717 1.00 65.50 97 THR A O 1
ATOM 769 N N . ILE A 1 98 ? 2.482 9.613 -0.073 1.00 69.75 98 ILE A N 1
ATOM 770 C CA . ILE A 1 98 ? 1.846 10.324 1.044 1.00 69.75 98 ILE A CA 1
ATOM 771 C C . ILE A 1 98 ? 0.712 11.216 0.521 1.00 69.75 98 ILE A C 1
ATOM 773 O O . ILE A 1 98 ? -0.401 11.144 1.035 1.00 69.75 98 ILE A O 1
ATOM 777 N N . TYR A 1 99 ? 0.958 11.994 -0.539 1.00 58.88 99 TYR A N 1
ATOM 778 C CA . TYR A 1 99 ? -0.067 12.833 -1.169 1.00 58.88 99 TYR A CA 1
ATOM 779 C C . TYR A 1 99 ? -1.218 12.012 -1.762 1.00 58.88 99 TYR A C 1
ATOM 781 O O . TYR A 1 99 ? -2.375 12.359 -1.553 1.00 58.88 99 TYR A O 1
ATOM 789 N N . ALA A 1 100 ? -0.933 10.909 -2.456 1.00 57.34 100 ALA A N 1
ATOM 790 C CA . ALA A 1 100 ? -1.960 10.032 -3.015 1.00 57.34 100 ALA A CA 1
ATOM 791 C C . ALA A 1 100 ? -2.850 9.449 -1.910 1.00 57.34 100 ALA A C 1
ATOM 793 O O . ALA A 1 100 ? -4.073 9.460 -2.025 1.00 57.34 100 ALA A O 1
ATOM 794 N N . ARG A 1 101 ? -2.251 9.022 -0.792 1.00 61.62 101 ARG A N 1
ATOM 795 C CA . ARG A 1 101 ? -3.000 8.540 0.371 1.00 61.62 101 ARG A CA 1
ATOM 796 C C . ARG A 1 101 ? -3.817 9.646 1.046 1.00 61.62 101 ARG A C 1
ATOM 798 O O . ARG A 1 101 ? -4.915 9.371 1.518 1.00 61.62 101 ARG A O 1
ATOM 805 N N . LEU A 1 102 ? -3.311 10.879 1.084 1.00 54.00 102 LEU A N 1
ATOM 806 C CA . LEU A 1 102 ? -4.046 12.034 1.605 1.00 54.00 102 LEU A CA 1
ATOM 807 C C . LEU A 1 102 ? -5.274 12.369 0.738 1.00 54.00 102 LEU A C 1
ATOM 809 O O . LEU A 1 102 ? -6.336 12.648 1.280 1.00 54.00 102 LEU A O 1
ATOM 813 N N . ILE A 1 103 ? -5.148 12.299 -0.591 1.00 50.66 103 ILE A N 1
ATOM 814 C CA . ILE A 1 103 ? -6.243 12.582 -1.537 1.00 50.66 103 ILE A CA 1
ATOM 815 C C . ILE A 1 103 ? 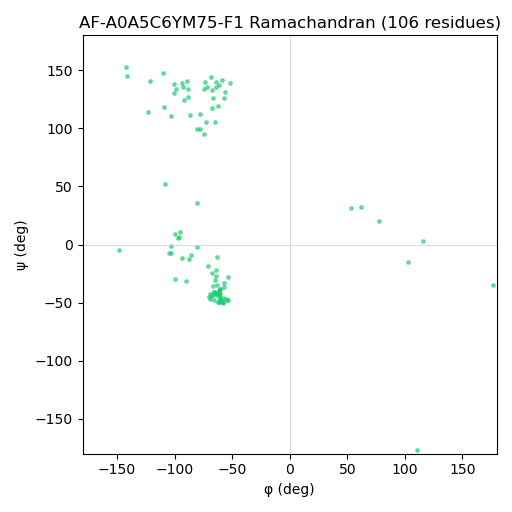-7.333 11.507 -1.468 1.00 50.66 103 ILE A C 1
ATOM 817 O O . ILE A 1 103 ? -8.517 11.840 -1.433 1.00 50.66 103 ILE A O 1
ATOM 821 N N . ILE A 1 104 ? -6.953 10.227 -1.381 1.00 53.06 104 ILE A N 1
ATOM 822 C CA . ILE A 1 104 ? -7.916 9.124 -1.220 1.00 53.06 104 ILE A CA 1
ATOM 823 C C . ILE A 1 104 ? -8.784 9.339 0.030 1.00 53.06 104 ILE A C 1
ATOM 825 O O . ILE A 1 104 ? -9.983 9.100 -0.024 1.00 53.06 104 ILE A O 1
ATOM 829 N N . LYS A 1 105 ? -8.222 9.887 1.118 1.00 52.25 105 LYS A N 1
ATOM 830 C CA . LYS A 1 105 ? -8.989 10.240 2.325 1.00 52.25 105 LYS A CA 1
ATOM 831 C C . LYS A 1 105 ? -9.994 11.385 2.144 1.00 52.25 105 LYS A C 1
ATOM 833 O O . LYS A 1 105 ? -10.913 11.462 2.940 1.00 52.25 105 LYS A O 1
ATOM 838 N N . GLN A 1 106 ? -9.811 12.290 1.179 1.00 50.16 106 GLN A N 1
ATOM 839 C CA . GLN A 1 106 ? -10.746 13.407 0.947 1.00 50.16 106 GLN A CA 1
ATOM 840 C C . GLN A 1 106 ? -11.895 13.040 -0.001 1.00 50.16 106 GLN A C 1
ATOM 842 O O . GLN A 1 106 ? -12.837 13.812 -0.141 1.00 50.16 106 GLN A O 1
ATOM 847 N N . THR A 1 107 ? -11.788 11.902 -0.692 1.00 42.09 107 THR A N 1
ATOM 848 C CA . THR A 1 107 ? -12.736 11.494 -1.745 1.00 42.09 107 THR A CA 1
ATOM 849 C C . THR A 1 107 ? -13.718 10.413 -1.266 1.00 42.09 107 THR A C 1
ATOM 851 O O . THR A 1 107 ? -14.640 10.065 -1.998 1.00 42.09 107 THR A O 1
ATOM 854 N N . ILE A 1 108 ? -13.518 9.883 -0.054 1.00 43.16 108 ILE A N 1
ATOM 855 C CA . ILE A 1 108 ? -14.388 8.923 0.646 1.00 43.16 108 ILE A CA 1
ATOM 856 C C . ILE A 1 108 ? -15.070 9.667 1.791 1.00 43.16 108 ILE A C 1
ATOM 858 O O . ILE A 1 108 ? -16.292 9.481 1.965 1.00 43.16 108 ILE A O 1
#

Organism: NCBI:txid153267

Secondary structure (DSSP, 8-state):
----------HHHHHHHHHHHHTTTT--EE---STTTTTSPPEE--SS-SHHHHHHHHHHHHTT------TT---------TTSSTTTHHHHHHHHHHHHHHHHHHH-

pLDDT: mean 71.04, std 13.42, range [38.56, 89.0]

Foldseek 3Di:
DPDDDDDPDDPVLVVLLCLLVQLCPPFDWAQDDDPCSVVDDTDTPPPPDCSSVVSNVVSCVVVPHPDDDPSPDPDDDDDDDPPPQPPCRVVVSVVVNVVVVVVVVVVD

Mean predicted aligned error: 10.14 Å

Solvent-accessible surface area (backbone atoms only — not comparable to full-atom values): 6943 Å² total; per-residue (Å²): 130,86,78,86,75,78,88,72,83,49,67,71,48,49,49,54,29,50,56,61,54,47,38,60,54,90,51,56,71,44,72,52,76,68,96,60,29,90,81,45,75,64,43,69,54,68,82,89,47,64,47,51,59,51,34,46,50,54,51,34,53,76,70,72,48,91,72,89,76,67,89,86,60,90,80,84,88,83,89,76,66,86,70,84,36,68,88,61,37,60,61,48,31,51,51,48,36,53,50,52,56,55,51,55,65,74,74,111